Protein AF-A0A0B8QRZ7-F1 (afdb_monomer)

Nearest PDB structures (foldseek):
  5w4m-assembly1_A  TM=9.428E-01  e=9.623E-03  Streptococcus dysgalactiae
  4yv6-assembly2_D  TM=9.000E-01  e=4.752E-02  Streptococcus dysgalactiae
  4ryk-assembly1_A-2  TM=8.572E-01  e=6.613E-02  Listeria monocytogenes EGD-e
  2grm-assembly2_C-5  TM=7.942E-01  e=2.620E-01  Enterococcus faecalis
  2axv-assembly1_D  TM=8.183E-01  e=2.925E-01  Enterococcus faecalis

Secondary structure (DSSP, 8-state):
-TTHHHHHHHHHHHHHTT--GGGGGGGT--HHHHHHHHTTSSPPPHHHHHHHHHHTT--HHHHHHHHTTT----

Radius of gyration: 11.59 Å; Cα contacts (8 Å, |Δi|>4): 71; chains: 1; bounding box: 33×21×25 Å

pLDDT: mean 87.0, std 13.34, range [38.12, 94.94]

Foldseek 3Di:
DVQQLLLQLLVVLCVVLPHDLVVLVVVVQDSVNSVCSNRSNDPDPPVSVCVSCVVSVHHPVNSVCSSVVNDDPD

Sequence (74 aa):
MVYFKYGKAFHDLRIQHGFSLSAFEELGIAKSTLSNFENGKSMLSFDRLDFALQKMNVSPLDYSLMINNGEQDN

InterPro domains:
  IPR001387 Cro/C1-type, helix-turn-helix domain [PF01381] (12-60)
  IPR001387 Cro/C1-type, helix-turn-helix domain [PS50943] (13-64)
  IPR001387 Cro/C1-type, helix-turn-helix domain [cd00093] (7-62)
  IPR010982 Lambda repressor-like, DNA-binding domain superfamily [G3DSA:1.10.260.40] (5-66)
  IPR010982 Lambda repressor-like, DNA-binding domain superfamily [SSF47413] (3-63)

Structure (mmCIF, N/CA/C/O backbone):
data_AF-A0A0B8QRZ7-F1
#
_entry.id   AF-A0A0B8QRZ7-F1
#
loop_
_atom_site.group_PDB
_atom_site.id
_atom_site.type_symbol
_atom_site.label_atom_id
_atom_site.label_alt_id
_atom_site.label_comp_id
_atom_site.label_asym_id
_atom_site.label_entity_id
_atom_site.label_seq_id
_atom_site.pdbx_PDB_ins_code
_atom_site.Cartn_x
_atom_site.Cartn_y
_atom_site.Cartn_z
_atom_site.occupancy
_atom_site.B_iso_or_equiv
_atom_site.auth_seq_id
_atom_site.auth_comp_id
_atom_site.auth_asym_id
_atom_site.auth_atom_id
_atom_site.pdbx_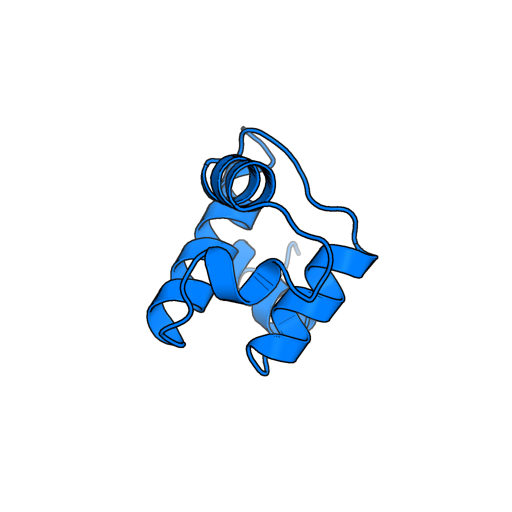PDB_model_num
ATOM 1 N N . MET A 1 1 ? 11.479 13.674 0.424 1.00 57.00 1 MET A N 1
ATOM 2 C CA . MET A 1 1 ? 11.303 12.611 1.443 1.00 57.00 1 MET A CA 1
ATOM 3 C C . MET A 1 1 ? 11.414 11.262 0.755 1.00 57.00 1 MET A C 1
ATOM 5 O O . MET A 1 1 ? 10.744 11.076 -0.252 1.00 57.00 1 MET A O 1
ATOM 9 N N . VAL A 1 2 ? 12.247 10.352 1.269 1.00 63.16 2 VAL A N 1
ATOM 10 C CA . VAL A 1 2 ? 12.532 9.038 0.649 1.00 63.16 2 VAL A CA 1
ATOM 11 C C . VAL A 1 2 ? 11.254 8.206 0.441 1.00 63.16 2 VAL A C 1
ATOM 13 O O . VAL A 1 2 ? 11.102 7.552 -0.583 1.00 63.16 2 VAL A O 1
ATOM 16 N N . TYR A 1 3 ? 10.280 8.316 1.352 1.00 74.44 3 TYR A N 1
ATOM 17 C CA . TYR A 1 3 ? 9.048 7.512 1.334 1.00 74.44 3 TYR A CA 1
ATOM 18 C C . TYR A 1 3 ? 7.899 8.090 0.500 1.00 74.44 3 TYR A C 1
ATOM 20 O O . TYR A 1 3 ? 6.882 7.427 0.315 1.00 74.44 3 TYR A O 1
ATOM 28 N N . PHE A 1 4 ? 8.041 9.315 -0.014 1.00 81.88 4 PHE A N 1
ATOM 29 C CA . PHE A 1 4 ? 6.953 9.992 -0.726 1.00 81.88 4 PHE A CA 1
ATOM 30 C C . PHE A 1 4 ? 6.541 9.246 -2.003 1.00 81.88 4 PHE A C 1
ATOM 32 O O . PHE A 1 4 ? 5.355 9.161 -2.303 1.00 81.88 4 PHE A O 1
ATOM 39 N N . LYS A 1 5 ? 7.505 8.653 -2.721 1.00 87.69 5 LYS A N 1
ATOM 40 C CA . LYS A 1 5 ? 7.236 7.885 -3.946 1.00 87.69 5 LYS A CA 1
ATOM 41 C C . LYS A 1 5 ? 6.390 6.634 -3.677 1.00 87.69 5 LYS A C 1
ATOM 43 O O . LYS A 1 5 ? 5.457 6.374 -4.425 1.00 87.69 5 LYS A O 1
ATOM 48 N N . TYR A 1 6 ? 6.669 5.923 -2.582 1.00 90.00 6 TYR A N 1
ATOM 49 C CA . TYR A 1 6 ? 5.903 4.749 -2.150 1.00 90.00 6 TYR A CA 1
ATOM 50 C C . TYR A 1 6 ? 4.456 5.134 -1.829 1.00 90.00 6 TYR A C 1
ATOM 52 O O . TYR A 1 6 ? 3.519 4.638 -2.447 1.00 90.00 6 TYR A O 1
ATOM 60 N N . GLY A 1 7 ? 4.275 6.101 -0.925 1.00 92.38 7 GLY A N 1
ATOM 61 C CA . GLY A 1 7 ? 2.948 6.593 -0.560 1.00 92.38 7 GLY A CA 1
ATOM 62 C C . GLY A 1 7 ? 2.131 7.052 -1.766 1.00 92.38 7 GLY A C 1
ATOM 63 O O . GLY A 1 7 ? 0.967 6.679 -1.908 1.00 92.38 7 GLY A O 1
ATOM 64 N N . LYS A 1 8 ? 2.765 7.802 -2.675 1.00 91.94 8 LYS A N 1
ATOM 65 C CA . LYS A 1 8 ? 2.116 8.281 -3.893 1.00 91.94 8 LYS A CA 1
ATOM 66 C C . LYS A 1 8 ? 1.702 7.135 -4.822 1.00 91.94 8 LYS A C 1
ATOM 68 O O . LYS A 1 8 ? 0.555 7.113 -5.253 1.00 91.94 8 LYS A O 1
ATOM 73 N N . ALA A 1 9 ? 2.599 6.195 -5.121 1.00 92.25 9 ALA A N 1
ATOM 74 C CA . ALA A 1 9 ? 2.282 5.067 -5.997 1.00 92.25 9 ALA A CA 1
ATOM 75 C C . ALA A 1 9 ? 1.120 4.234 -5.433 1.00 92.25 9 ALA A C 1
ATOM 77 O O . ALA A 1 9 ? 0.213 3.842 -6.165 1.00 92.25 9 ALA A O 1
ATOM 78 N N . PHE A 1 10 ? 1.103 4.025 -4.114 1.00 94.25 10 PHE A N 1
ATOM 79 C CA . PHE A 1 10 ? 0.020 3.305 -3.454 1.00 94.25 10 PHE A CA 1
ATOM 80 C C . PHE A 1 10 ? -1.302 4.074 -3.533 1.00 94.25 10 PHE A C 1
ATOM 82 O O . PHE A 1 10 ? -2.344 3.481 -3.802 1.00 94.25 10 PHE A O 1
ATOM 89 N N . HIS A 1 11 ? -1.268 5.392 -3.322 1.00 94.62 11 HIS A N 1
ATOM 90 C CA . HIS A 1 11 ? -2.443 6.248 -3.461 1.00 94.62 11 HIS A CA 1
ATOM 91 C C . HIS A 1 11 ? -3.050 6.148 -4.864 1.00 94.62 11 HIS A C 1
ATOM 93 O O . HIS A 1 11 ? -4.255 5.935 -4.999 1.00 94.62 11 HIS A O 1
ATOM 99 N N . ASP A 1 12 ? -2.212 6.264 -5.897 1.00 92.88 12 ASP A N 1
ATOM 100 C CA . ASP A 1 12 ? -2.643 6.206 -7.292 1.00 92.88 12 ASP A CA 1
ATOM 101 C C . ASP A 1 12 ? -3.301 4.843 -7.599 1.00 92.88 12 ASP A C 1
ATOM 103 O O . ASP A 1 12 ? -4.408 4.805 -8.140 1.00 92.88 12 ASP A O 1
ATOM 107 N N . LEU A 1 13 ? -2.695 3.733 -7.148 1.00 93.25 13 LEU A N 1
ATOM 108 C CA . LEU A 1 13 ? -3.280 2.387 -7.236 1.00 93.25 13 LEU A CA 1
ATOM 109 C C . LEU A 1 13 ? -4.625 2.289 -6.513 1.00 93.25 13 LEU A C 1
ATOM 111 O O . LEU A 1 13 ? -5.608 1.802 -7.072 1.00 93.25 13 LEU A O 1
ATOM 115 N N . ARG A 1 14 ? -4.702 2.781 -5.275 1.00 94.94 14 ARG A N 1
ATOM 116 C CA . ARG A 1 14 ? -5.926 2.704 -4.475 1.00 94.94 14 ARG A CA 1
ATOM 117 C C . ARG A 1 14 ? -7.092 3.404 -5.172 1.00 94.94 14 ARG A C 1
ATOM 119 O O . ARG A 1 14 ? -8.199 2.863 -5.201 1.00 94.94 14 ARG A O 1
ATOM 126 N N . ILE A 1 15 ? -6.851 4.591 -5.727 1.00 94.75 15 ILE A N 1
ATOM 127 C CA . ILE A 1 15 ? -7.864 5.361 -6.456 1.00 94.75 15 ILE A CA 1
ATOM 128 C C . ILE A 1 15 ? -8.230 4.679 -7.777 1.00 94.75 15 ILE A C 1
ATOM 130 O O . ILE A 1 15 ? -9.418 4.560 -8.072 1.00 94.75 15 ILE A O 1
ATOM 134 N N . GLN A 1 16 ? -7.250 4.172 -8.531 1.00 92.69 16 GLN A N 1
ATOM 135 C CA . GLN A 1 16 ? -7.485 3.449 -9.786 1.00 92.69 16 GLN A CA 1
ATOM 136 C C . GLN A 1 16 ? -8.365 2.206 -9.587 1.00 92.69 16 GLN A C 1
ATOM 138 O O . GLN A 1 16 ? -9.232 1.925 -10.411 1.00 92.69 16 GLN A O 1
ATOM 143 N N . HIS A 1 17 ? -8.179 1.491 -8.479 1.00 92.62 17 HIS A N 1
ATOM 144 C CA . HIS A 1 17 ? -8.976 0.315 -8.126 1.00 92.62 17 HIS A CA 1
ATOM 145 C C . HIS A 1 17 ? -10.278 0.657 -7.373 1.00 92.62 17 HIS A C 1
ATOM 147 O O . HIS A 1 17 ? -11.032 -0.243 -7.007 1.00 92.62 17 HIS A O 1
ATOM 153 N N . GLY A 1 18 ? -10.568 1.941 -7.135 1.00 93.56 18 GLY A N 1
ATOM 154 C CA . GLY A 1 18 ? -11.817 2.392 -6.514 1.00 93.56 18 GLY A CA 1
ATOM 155 C C . GLY A 1 18 ? -11.937 2.101 -5.014 1.00 93.56 18 GLY A C 1
ATOM 156 O O . GLY A 1 18 ? -13.043 2.124 -4.473 1.00 93.56 18 GLY A O 1
ATOM 157 N N . PHE A 1 19 ? -10.829 1.840 -4.317 1.00 94.31 19 PHE A N 1
ATOM 158 C CA . PHE A 1 19 ? -10.855 1.563 -2.882 1.00 94.31 19 PHE A CA 1
ATOM 159 C C . PHE A 1 19 ? -10.850 2.849 -2.049 1.00 94.31 19 PHE A C 1
ATOM 161 O O . PHE A 1 19 ? -10.080 3.787 -2.272 1.00 94.31 19 PHE A O 1
ATOM 168 N N . SER A 1 20 ? -11.679 2.888 -1.010 1.00 94.44 20 SER A N 1
ATOM 1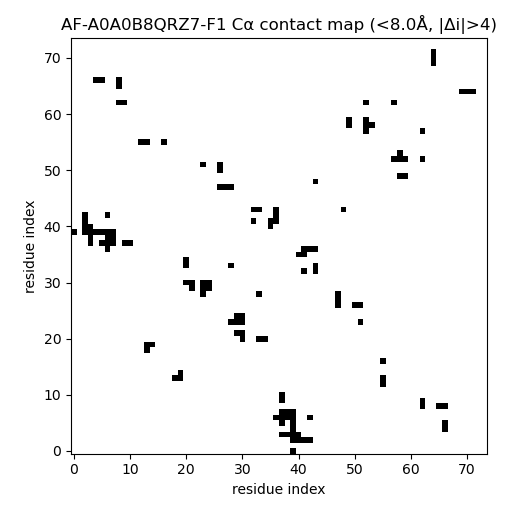69 C CA . SER A 1 20 ? -11.622 3.926 0.019 1.00 94.44 20 SER A CA 1
ATOM 170 C C . SER A 1 20 ? -10.541 3.614 1.060 1.00 94.44 20 SER A C 1
ATOM 172 O O . SER A 1 20 ? -10.082 2.481 1.190 1.00 94.44 20 SER A O 1
ATOM 174 N N . LEU A 1 21 ? -10.180 4.602 1.885 1.00 93.31 21 LEU A N 1
ATOM 175 C CA . LEU A 1 21 ? -9.281 4.373 3.025 1.00 93.31 21 LEU A CA 1
ATOM 176 C C . LEU A 1 21 ? -9.853 3.356 4.035 1.00 93.31 21 LEU A C 1
ATOM 178 O O . LEU A 1 21 ? -9.094 2.630 4.666 1.00 93.31 21 LEU A O 1
ATOM 182 N N . SER A 1 22 ? -11.184 3.290 4.187 1.00 93.31 22 SER A N 1
ATOM 183 C CA . SER A 1 22 ? -11.849 2.327 5.081 1.00 93.31 22 SER A CA 1
ATOM 184 C C . SER A 1 22 ? -11.707 0.880 4.623 1.00 93.31 22 SER A C 1
ATOM 186 O O . SER A 1 22 ? -11.789 -0.019 5.451 1.00 93.31 22 SER A O 1
ATOM 188 N N . ALA A 1 23 ? -11.467 0.636 3.331 1.00 92.38 23 ALA A N 1
ATOM 189 C CA . ALA A 1 23 ? -11.341 -0.718 2.804 1.00 92.38 23 ALA A CA 1
ATOM 190 C C . ALA A 1 23 ? -10.159 -1.490 3.416 1.00 92.38 23 ALA A C 1
ATOM 192 O O . ALA A 1 23 ? -10.150 -2.712 3.386 1.00 92.38 23 ALA A O 1
ATOM 193 N N . PHE A 1 24 ? -9.177 -0.794 3.989 1.00 93.81 24 PHE A N 1
ATOM 194 C CA . PHE A 1 24 ? -7.977 -1.397 4.569 1.00 93.81 24 PHE A CA 1
ATOM 195 C C . PHE A 1 24 ? -8.061 -1.546 6.097 1.00 93.81 24 PHE A C 1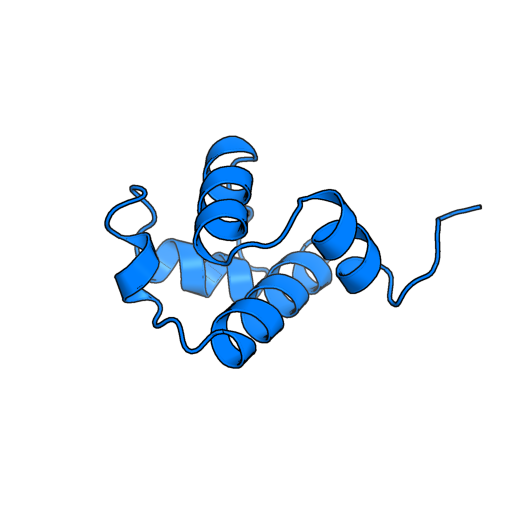
ATOM 197 O O . PHE A 1 24 ? -7.150 -2.103 6.710 1.00 93.81 24 PHE A O 1
ATOM 204 N N . GLU A 1 25 ? -9.159 -1.104 6.724 1.00 93.56 25 GLU A N 1
ATOM 205 C CA . GLU A 1 25 ? -9.366 -1.268 8.170 1.00 93.56 25 GLU A CA 1
ATOM 206 C C . GLU A 1 25 ? -9.486 -2.747 8.560 1.00 93.56 25 GLU A C 1
ATOM 208 O O . GLU A 1 25 ? -8.967 -3.143 9.601 1.00 93.56 25 GLU A O 1
ATOM 213 N N . GLU A 1 26 ? -10.073 -3.582 7.696 1.00 90.06 26 GLU A N 1
ATOM 214 C CA . GLU A 1 26 ? -10.143 -5.041 7.886 1.00 90.06 26 GLU A CA 1
ATOM 215 C C . GLU A 1 26 ? -8.762 -5.718 7.883 1.00 90.06 26 GLU A C 1
ATOM 217 O O . GLU A 1 26 ? -8.593 -6.777 8.479 1.00 90.06 26 GLU A O 1
ATOM 222 N N . LEU A 1 27 ? -7.757 -5.077 7.275 1.00 89.81 27 LEU A N 1
ATOM 223 C CA . LEU A 1 27 ? -6.359 -5.518 7.278 1.00 89.81 27 LEU A CA 1
ATOM 224 C C . LEU A 1 27 ? -5.586 -4.985 8.500 1.00 89.81 27 LEU A C 1
ATOM 226 O O . LEU A 1 27 ? -4.359 -5.080 8.568 1.00 89.81 27 LEU A O 1
ATOM 230 N N . GLY A 1 28 ? -6.282 -4.365 9.459 1.00 91.50 28 GLY A N 1
ATOM 231 C CA . GLY A 1 28 ? -5.677 -3.741 10.635 1.00 91.50 28 GLY A CA 1
ATOM 232 C C . GLY A 1 28 ? -4.931 -2.438 10.327 1.00 91.50 28 GLY A C 1
ATOM 233 O O . GLY A 1 28 ? -4.089 -2.008 11.122 1.00 91.50 28 GLY A O 1
ATOM 234 N N . ILE A 1 29 ? -5.211 -1.804 9.181 1.00 93.50 29 ILE A N 1
ATOM 235 C CA . ILE A 1 29 ? -4.623 -0.521 8.790 1.00 93.50 29 ILE A CA 1
ATOM 236 C C . ILE A 1 29 ? -5.637 0.589 9.064 1.00 93.50 29 ILE A C 1
ATOM 238 O O . ILE A 1 29 ? -6.633 0.741 8.361 1.00 93.50 29 ILE A O 1
ATOM 242 N N . ALA A 1 30 ? -5.374 1.404 10.085 1.00 94.25 30 ALA A N 1
ATOM 243 C CA . ALA A 1 30 ? -6.219 2.556 10.377 1.00 94.25 30 ALA A CA 1
ATOM 244 C C . ALA A 1 30 ? -6.178 3.581 9.229 1.00 94.25 30 ALA A C 1
ATOM 246 O O . ALA A 1 30 ? -5.117 3.842 8.654 1.00 94.25 30 ALA A O 1
ATOM 247 N N . LYS A 1 31 ? -7.310 4.247 8.960 1.00 94.38 31 LYS A N 1
ATOM 248 C CA . LYS A 1 31 ? -7.420 5.317 7.945 1.00 94.38 31 LYS A CA 1
ATOM 249 C C . LYS A 1 31 ? -6.338 6.390 8.080 1.00 94.38 31 LYS A C 1
ATOM 251 O O . LYS A 1 31 ? -5.801 6.856 7.079 1.00 94.38 31 LYS A O 1
ATOM 256 N N . SER A 1 32 ? -6.020 6.786 9.312 1.00 94.31 32 SER A N 1
ATOM 257 C CA . SER A 1 32 ? -4.983 7.780 9.607 1.00 94.31 32 SER A CA 1
ATOM 258 C C . SER A 1 32 ? -3.587 7.275 9.244 1.00 94.31 32 SER A C 1
ATO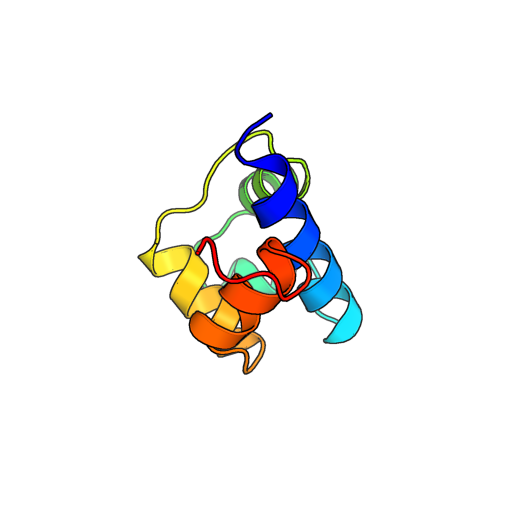M 260 O O . SER A 1 32 ? -2.809 8.018 8.654 1.00 94.31 32 SER A O 1
ATOM 262 N N . THR A 1 33 ? -3.280 6.011 9.541 1.00 94.06 33 THR A N 1
ATOM 263 C CA . THR A 1 33 ? -2.019 5.364 9.161 1.00 94.06 33 THR A CA 1
ATOM 264 C C . THR A 1 33 ? -1.884 5.278 7.647 1.00 94.06 33 THR A C 1
ATOM 266 O O . THR A 1 33 ? -0.840 5.646 7.117 1.00 94.06 33 THR A O 1
ATOM 269 N N . LEU A 1 34 ? -2.943 4.855 6.951 1.00 94.69 34 LEU A N 1
ATOM 270 C CA . LEU A 1 34 ? -2.934 4.760 5.494 1.00 94.69 34 LEU A CA 1
ATOM 271 C C . LEU A 1 34 ? -2.786 6.137 4.840 1.00 94.69 34 LEU A C 1
ATOM 273 O O . LEU A 1 34 ? -1.948 6.319 3.967 1.00 94.69 34 LEU A O 1
ATOM 277 N N . SER A 1 35 ? -3.525 7.136 5.327 1.00 94.50 35 SER A N 1
ATOM 278 C CA . SER A 1 35 ? -3.397 8.519 4.861 1.00 94.50 35 SER A CA 1
ATOM 279 C C . SER A 1 35 ? -1.991 9.076 5.108 1.00 94.50 35 SER A C 1
ATOM 281 O O . SER A 1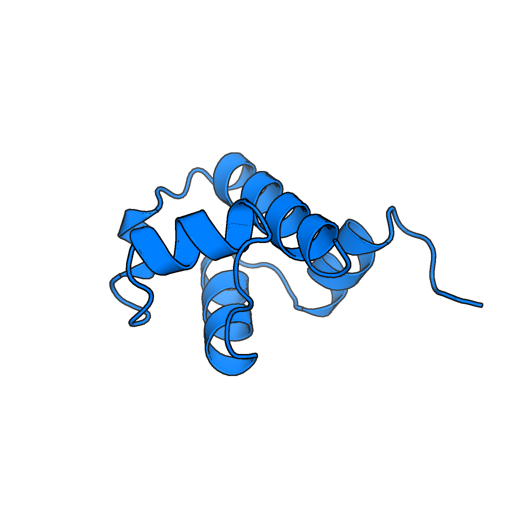 35 ? -1.394 9.676 4.216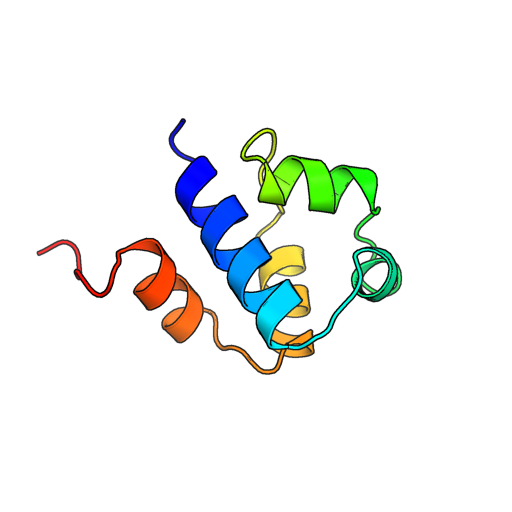 1.00 94.50 35 SER A O 1
ATOM 283 N N . ASN A 1 36 ? -1.405 8.838 6.284 1.00 94.25 36 ASN A N 1
ATOM 284 C CA . ASN A 1 36 ? -0.029 9.250 6.566 1.00 94.25 36 ASN A CA 1
ATOM 285 C C . ASN A 1 36 ? 0.979 8.555 5.644 1.00 94.25 36 ASN A C 1
ATOM 287 O O . ASN A 1 36 ? 1.923 9.206 5.198 1.00 94.25 36 ASN A O 1
ATOM 291 N N . PHE A 1 37 ? 0.769 7.276 5.330 1.00 93.88 37 PHE A N 1
ATOM 292 C CA . PHE A 1 37 ? 1.583 6.551 4.361 1.00 93.88 37 PHE A CA 1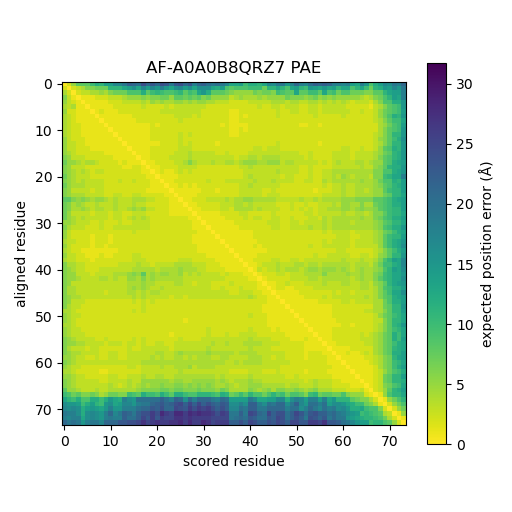
ATOM 293 C C . PHE A 1 37 ? 1.473 7.151 2.959 1.00 93.88 37 PHE A C 1
ATOM 295 O O . PHE A 1 37 ? 2.496 7.513 2.387 1.00 93.88 37 PHE A O 1
ATOM 302 N N . GLU A 1 38 ? 0.257 7.367 2.455 1.00 92.94 38 GLU A N 1
ATOM 303 C CA . GLU A 1 38 ? 0.010 7.965 1.135 1.00 92.94 38 GLU A CA 1
ATOM 304 C C . GLU A 1 38 ? 0.619 9.365 0.989 1.00 92.94 38 GLU A C 1
ATOM 306 O O . GLU A 1 38 ? 1.116 9.732 -0.072 1.00 92.94 38 GLU A O 1
ATOM 311 N N . ASN A 1 39 ? 0.655 10.130 2.081 1.00 91.44 39 ASN A N 1
ATOM 312 C CA . ASN A 1 39 ? 1.279 11.452 2.134 1.00 91.44 39 ASN A CA 1
ATOM 313 C C . ASN A 1 39 ? 2.795 11.409 2.429 1.00 91.44 39 ASN A C 1
ATOM 315 O O . ASN A 1 39 ? 3.410 12.457 2.634 1.00 91.44 39 ASN A O 1
ATOM 319 N N . GLY A 1 40 ? 3.411 10.224 2.504 1.00 89.62 40 GLY A N 1
ATOM 320 C CA . GLY A 1 40 ? 4.843 10.046 2.766 1.00 89.62 40 GLY A CA 1
ATOM 321 C C . GLY A 1 40 ? 5.295 10.432 4.182 1.00 89.62 40 GLY A C 1
ATOM 322 O O . GLY A 1 40 ? 6.491 10.629 4.405 1.00 89.62 40 GLY A O 1
ATOM 323 N N . LYS A 1 41 ? 4.360 10.561 5.133 1.00 90.06 41 LYS A N 1
ATOM 324 C CA . LYS A 1 41 ? 4.618 10.919 6.540 1.00 90.06 41 LYS A CA 1
ATOM 325 C C . LYS A 1 41 ? 5.045 9.720 7.391 1.00 90.06 41 LYS A C 1
ATOM 327 O O . LYS A 1 41 ? 5.714 9.906 8.401 1.00 90.06 41 LYS A O 1
ATOM 332 N N . SER A 1 42 ? 4.655 8.507 7.004 1.00 89.12 42 SER A N 1
ATOM 333 C CA . SER A 1 42 ? 5.017 7.255 7.682 1.00 89.12 42 SER A CA 1
ATOM 334 C C . SER A 1 42 ? 5.206 6.124 6.675 1.00 89.12 42 SER A C 1
ATOM 336 O O . SER A 1 42 ? 4.723 6.225 5.555 1.00 89.12 42 SER A O 1
ATOM 338 N N . MET A 1 43 ? 5.863 5.037 7.078 1.00 87.75 43 MET A N 1
ATOM 339 C CA . MET A 1 43 ? 5.930 3.789 6.307 1.00 87.75 43 MET A CA 1
ATOM 340 C C . MET A 1 43 ? 4.926 2.776 6.872 1.00 87.75 43 MET A C 1
ATOM 342 O O . MET A 1 43 ? 4.662 2.778 8.077 1.00 87.75 43 MET A O 1
ATOM 346 N N . LEU A 1 44 ? 4.372 1.916 6.019 1.00 89.88 44 LEU A N 1
ATOM 347 C CA . LEU A 1 44 ? 3.674 0.710 6.466 1.00 89.88 44 LEU A CA 1
ATOM 348 C C . LEU A 1 44 ? 4.692 -0.407 6.713 1.00 89.88 44 LEU A C 1
ATOM 350 O O . LEU A 1 44 ? 5.760 -0.429 6.109 1.00 89.88 44 LEU A O 1
ATOM 354 N N . SER A 1 45 ? 4.373 -1.352 7.597 1.00 90.88 45 SER A N 1
ATOM 355 C CA . SER A 1 45 ? 5.156 -2.588 7.647 1.00 90.88 45 SER A CA 1
ATOM 356 C C . SER A 1 45 ? 4.994 -3.352 6.332 1.00 90.88 45 SER A C 1
ATOM 358 O O . SER A 1 45 ? 3.946 -3.260 5.689 1.00 90.88 45 SER A O 1
ATOM 360 N N . PHE A 1 46 ? 6.020 -4.115 5.949 1.00 88.75 46 PHE A N 1
ATOM 361 C CA . PHE A 1 46 ? 6.001 -4.900 4.715 1.00 88.75 46 PHE A CA 1
ATOM 362 C C . PHE A 1 46 ? 4.776 -5.822 4.646 1.00 88.75 46 PHE A C 1
ATOM 364 O O . PHE A 1 46 ? 4.061 -5.783 3.655 1.00 88.75 46 PHE A O 1
ATOM 371 N N . ASP A 1 47 ? 4.454 -6.529 5.732 1.00 91.56 47 ASP A N 1
ATOM 372 C CA . ASP A 1 47 ? 3.296 -7.436 5.780 1.00 91.56 47 ASP A CA 1
ATOM 373 C C . ASP A 1 47 ? 1.973 -6.712 5.482 1.00 91.56 47 ASP A C 1
ATOM 375 O O . ASP A 1 47 ? 1.130 -7.193 4.731 1.00 91.56 47 ASP A O 1
ATOM 379 N N . ARG A 1 48 ? 1.790 -5.508 6.044 1.00 92.12 48 ARG A N 1
ATOM 380 C CA . ARG A 1 48 ? 0.577 -4.703 5.823 1.00 92.12 48 ARG A CA 1
ATOM 381 C C . ARG A 1 48 ? 0.503 -4.181 4.398 1.00 92.12 48 ARG A C 1
ATOM 383 O O . ARG A 1 48 ? -0.585 -4.116 3.834 1.00 92.12 48 ARG A O 1
ATOM 390 N N . LEU A 1 49 ? 1.644 -3.788 3.841 1.00 92.94 49 LEU A N 1
ATOM 391 C CA . LEU A 1 49 ? 1.733 -3.354 2.456 1.00 92.94 49 LEU A CA 1
ATOM 392 C C . LEU A 1 49 ? 1.415 -4.513 1.504 1.00 92.94 49 LEU A C 1
ATOM 394 O O . LEU A 1 49 ? 0.602 -4.328 0.607 1.00 92.94 49 LEU A O 1
ATOM 398 N N . ASP A 1 50 ? 1.984 -5.697 1.730 1.00 93.19 50 ASP A N 1
ATOM 399 C CA . ASP A 1 50 ? 1.740 -6.888 0.911 1.00 93.19 50 ASP A CA 1
ATOM 400 C C . ASP A 1 50 ? 0.254 -7.277 0.917 1.00 93.19 50 ASP A C 1
ATOM 402 O O . ASP A 1 50 ? -0.365 -7.362 -0.143 1.00 93.19 50 ASP A O 1
ATOM 406 N N . PHE A 1 51 ? -0.384 -7.363 2.091 1.00 93.94 51 PHE A N 1
ATOM 407 C CA . PHE A 1 51 ? -1.827 -7.628 2.165 1.00 93.94 51 PHE A CA 1
ATOM 408 C C . PHE A 1 51 ? -2.676 -6.549 1.483 1.00 93.94 51 PHE A C 1
ATOM 410 O O . PHE A 1 51 ? -3.683 -6.855 0.843 1.00 93.94 51 PHE A O 1
ATOM 417 N N . ALA A 1 52 ? -2.284 -5.280 1.601 1.00 94.31 52 ALA A N 1
ATOM 418 C CA . ALA A 1 52 ? -2.990 -4.184 0.956 1.00 94.31 52 ALA A CA 1
ATOM 419 C C . ALA A 1 52 ? -2.874 -4.244 -0.579 1.00 94.31 52 ALA A C 1
ATOM 421 O O . ALA A 1 52 ? -3.864 -4.017 -1.275 1.00 94.31 52 ALA A O 1
ATOM 422 N N . LEU A 1 53 ? -1.698 -4.592 -1.107 1.00 94.81 53 LEU A N 1
ATOM 423 C CA . LEU A 1 53 ? -1.474 -4.796 -2.540 1.00 94.81 53 LEU A CA 1
ATOM 424 C C . LEU A 1 53 ? -2.253 -6.011 -3.058 1.00 94.81 53 LEU A C 1
ATOM 426 O O . LEU A 1 53 ? -2.962 -5.898 -4.058 1.00 94.81 53 LEU A O 1
ATOM 430 N N . GLN A 1 54 ? -2.230 -7.129 -2.327 1.00 93.75 54 GLN A N 1
ATOM 431 C CA . GLN A 1 54 ? -3.022 -8.321 -2.646 1.00 93.75 54 GLN A CA 1
ATOM 432 C C . GLN A 1 54 ? -4.521 -8.018 -2.690 1.00 93.75 54 GLN A C 1
ATOM 434 O O . GLN A 1 54 ? -5.208 -8.457 -3.610 1.00 93.75 54 GLN A O 1
ATOM 439 N N . LYS A 1 55 ? -5.034 -7.203 -1.756 1.00 93.06 55 LYS A N 1
ATOM 440 C CA . LYS A 1 55 ? -6.434 -6.751 -1.774 1.00 93.06 55 LYS A CA 1
ATOM 441 C C . LYS A 1 55 ? -6.779 -5.960 -3.040 1.00 93.06 55 LYS A C 1
ATOM 443 O O . LYS A 1 55 ? -7.902 -6.051 -3.530 1.00 93.06 55 LYS A O 1
ATOM 448 N N . MET A 1 56 ? -5.823 -5.203 -3.574 1.00 93.69 56 MET A N 1
ATOM 449 C CA . MET A 1 56 ? -5.966 -4.488 -4.844 1.00 93.69 56 MET A CA 1
ATOM 450 C C . MET A 1 56 ? -5.675 -5.369 -6.065 1.00 93.69 56 MET A C 1
ATOM 452 O O . MET A 1 56 ? -5.789 -4.892 -7.188 1.00 93.69 56 MET A O 1
ATOM 456 N N . ASN A 1 57 ? -5.351 -6.652 -5.876 1.00 93.31 57 ASN A N 1
ATOM 457 C CA . ASN A 1 57 ? -4.915 -7.561 -6.934 1.00 93.31 57 ASN A CA 1
ATOM 458 C C . ASN A 1 57 ? -3.666 -7.041 -7.679 1.00 93.31 57 ASN A C 1
ATOM 460 O O . ASN A 1 57 ? -3.569 -7.148 -8.901 1.00 93.31 57 ASN A O 1
ATOM 464 N N . VAL A 1 58 ? -2.728 -6.452 -6.929 1.00 93.06 58 VAL A N 1
ATOM 465 C CA . VAL A 1 58 ? -1.446 -5.917 -7.410 1.00 93.06 58 VAL A CA 1
ATOM 466 C C . VAL A 1 58 ? -0.311 -6.722 -6.783 1.00 93.06 58 VAL A C 1
ATOM 468 O O . VAL A 1 58 ? -0.331 -6.981 -5.580 1.00 93.06 58 VAL A O 1
ATOM 471 N N . SER A 1 59 ? 0.695 -7.109 -7.572 1.00 92.19 59 SER A N 1
ATOM 472 C CA . SER A 1 59 ? 1.878 -7.770 -7.018 1.00 92.19 59 SER A CA 1
ATOM 473 C C . SER A 1 59 ? 2.877 -6.748 -6.446 1.00 92.19 59 SER A C 1
ATOM 475 O O . SER A 1 59 ? 2.978 -5.626 -6.953 1.00 92.19 59 SER A O 1
ATOM 477 N N . PRO A 1 60 ? 3.686 -7.117 -5.436 1.00 90.06 60 PRO A N 1
ATOM 478 C CA . PRO A 1 60 ? 4.777 -6.264 -4.960 1.00 90.06 60 PRO A CA 1
ATOM 479 C C . PRO A 1 6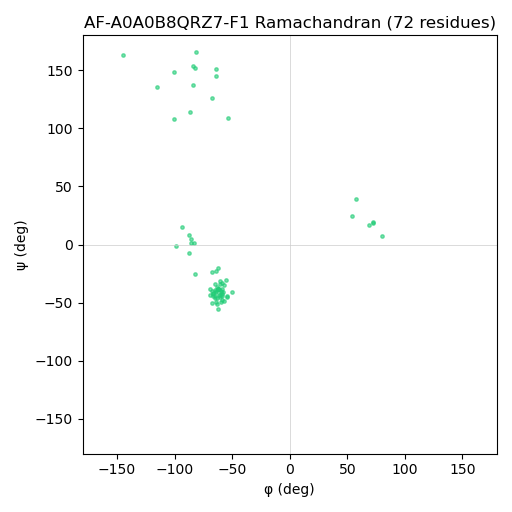0 ? 5.760 -5.850 -6.066 1.00 90.06 60 PRO A C 1
ATOM 481 O O . PRO A 1 60 ? 6.322 -4.756 -6.012 1.00 90.06 60 PRO A O 1
ATOM 484 N N . LEU A 1 61 ? 5.939 -6.698 -7.085 1.00 88.44 61 LEU A N 1
ATOM 485 C CA . LEU A 1 61 ? 6.782 -6.406 -8.241 1.00 88.44 61 LEU A CA 1
ATOM 486 C C . LEU A 1 61 ? 6.186 -5.279 -9.094 1.00 88.44 61 LEU A C 1
ATOM 488 O O . LEU A 1 61 ? 6.879 -4.298 -9.358 1.00 88.44 61 LEU A O 1
ATOM 492 N N . ASP A 1 62 ? 4.905 -5.369 -9.458 1.00 88.94 62 ASP A N 1
ATOM 493 C CA . ASP A 1 62 ? 4.222 -4.326 -10.241 1.00 88.94 62 ASP A CA 1
ATOM 494 C C . ASP A 1 62 ? 4.244 -2.986 -9.505 1.00 88.94 62 ASP A C 1
ATOM 496 O O . ASP A 1 62 ? 4.529 -1.936 -10.082 1.00 88.94 62 ASP A O 1
ATOM 500 N N . TYR A 1 63 ? 4.028 -3.035 -8.191 1.00 91.00 63 TYR A N 1
ATOM 501 C CA . TYR A 1 63 ? 4.126 -1.864 -7.337 1.00 91.00 63 TYR A CA 1
ATOM 502 C C . TYR A 1 63 ? 5.538 -1.254 -7.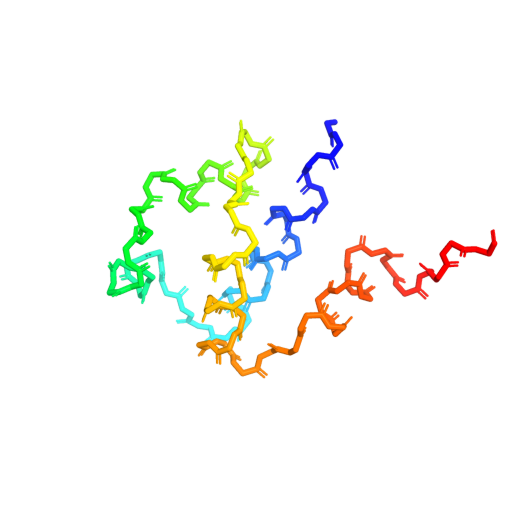340 1.00 91.00 63 TYR A C 1
ATOM 504 O O . TYR A 1 63 ? 5.679 -0.037 -7.463 1.00 91.00 63 TYR A O 1
ATOM 512 N N . SER A 1 64 ? 6.591 -2.077 -7.269 1.00 87.75 64 SER A N 1
ATOM 513 C CA . SER A 1 64 ? 7.978 -1.594 -7.339 1.00 87.75 64 SER A CA 1
ATOM 514 C C . SER A 1 64 ? 8.305 -0.914 -8.674 1.00 87.75 64 SER A C 1
ATOM 516 O O . SER A 1 64 ? 8.958 0.130 -8.687 1.00 87.75 64 SER A O 1
ATOM 518 N N . LEU A 1 65 ? 7.774 -1.438 -9.784 1.00 86.00 65 LEU A N 1
ATOM 519 C CA . LEU A 1 65 ? 7.919 -0.832 -11.108 1.00 86.00 65 LEU A CA 1
ATOM 520 C C . LEU A 1 65 ? 7.234 0.540 -11.170 1.00 86.00 65 LEU A C 1
ATOM 522 O O . LEU A 1 65 ? 7.805 1.484 -11.717 1.00 86.00 65 LEU A O 1
ATOM 526 N N . MET A 1 66 ? 6.054 0.684 -10.557 1.00 84.44 66 MET A N 1
ATOM 527 C CA . MET A 1 66 ? 5.355 1.973 -10.479 1.00 84.44 66 MET A CA 1
ATOM 528 C C . MET A 1 66 ? 6.119 3.016 -9.659 1.00 84.44 66 MET A C 1
ATOM 530 O O . MET A 1 66 ? 6.153 4.185 -10.036 1.00 84.44 66 MET A O 1
ATOM 534 N N . ILE A 1 67 ? 6.751 2.613 -8.552 1.00 85.56 67 ILE A N 1
ATOM 535 C CA . ILE A 1 67 ? 7.512 3.530 -7.685 1.00 85.56 67 ILE A CA 1
ATOM 536 C C . ILE A 1 67 ? 8.696 4.156 -8.427 1.00 85.56 67 ILE A C 1
ATOM 538 O O . ILE A 1 67 ? 8.999 5.338 -8.228 1.00 85.56 67 ILE A O 1
ATOM 542 N N . ASN A 1 68 ? 9.354 3.375 -9.280 1.00 75.62 68 ASN A N 1
ATOM 543 C CA . ASN A 1 68 ? 10.545 3.812 -9.994 1.00 75.62 68 ASN A CA 1
ATOM 544 C C . ASN A 1 68 ? 10.252 4.397 -11.386 1.00 75.62 68 ASN A C 1
ATOM 546 O O . ASN A 1 68 ? 11.176 4.541 -12.177 1.00 75.62 68 ASN A O 1
ATOM 550 N N . ASN A 1 69 ? 8.998 4.741 -11.718 1.00 64.25 69 ASN A N 1
ATOM 551 C CA . ASN A 1 69 ? 8.608 5.156 -13.079 1.00 64.25 69 ASN A CA 1
ATOM 552 C C . ASN A 1 69 ? 9.006 4.138 -14.177 1.00 64.25 69 ASN A C 1
ATOM 554 O O . ASN A 1 69 ? 9.175 4.509 -15.336 1.00 64.25 69 ASN A O 1
ATOM 558 N N . GLY A 1 70 ? 9.165 2.857 -13.834 1.00 51.62 70 GLY A N 1
ATOM 559 C CA . GLY A 1 70 ? 9.677 1.840 -14.753 1.00 51.62 70 GLY A CA 1
ATOM 560 C C . GLY A 1 70 ? 11.201 1.817 -14.926 1.00 51.62 70 GLY A C 1
ATOM 561 O O . GLY A 1 70 ? 11.680 1.050 -15.756 1.00 51.62 70 GLY A O 1
ATOM 562 N N . GLU A 1 71 ? 11.975 2.587 -14.156 1.00 45.56 71 GLU A N 1
ATOM 563 C CA . GLU A 1 71 ? 13.434 2.444 -14.127 1.00 45.56 71 GLU A CA 1
ATOM 564 C C . GLU A 1 71 ? 13.837 1.377 -13.096 1.00 45.56 71 GLU A C 1
ATOM 566 O O . GLU A 1 71 ? 13.626 1.514 -11.891 1.00 45.56 71 GLU A O 1
ATOM 571 N N . GLN A 1 72 ? 14.398 0.262 -13.563 1.00 44.22 72 GLN A N 1
ATOM 572 C CA . GLN A 1 72 ? 15.226 -0.566 -12.690 1.00 44.22 72 GLN A CA 1
ATOM 573 C C . GLN A 1 72 ? 16.485 0.246 -12.380 1.00 44.22 72 GLN A C 1
ATOM 575 O O . GLN A 1 72 ? 17.134 0.716 -13.315 1.00 44.22 72 GLN A O 1
ATOM 580 N N . ASP A 1 73 ? 16.811 0.427 -11.095 1.00 45.72 73 ASP A N 1
ATOM 581 C CA . ASP A 1 73 ? 18.147 0.883 -10.705 1.00 45.72 73 ASP A CA 1
ATOM 582 C C . ASP A 1 73 ? 19.152 -0.085 -11.361 1.00 45.72 73 ASP A C 1
ATOM 584 O O . ASP A 1 73 ? 19.182 -1.270 -11.018 1.00 45.72 73 ASP A O 1
ATOM 588 N N . ASN A 1 74 ? 19.874 0.406 -12.377 1.00 38.12 74 ASN A N 1
ATOM 589 C CA . ASN A 1 74 ? 20.979 -0.300 -13.036 1.00 38.12 74 ASN A CA 1
ATOM 590 C C . ASN A 1 74 ? 22.184 -0.401 -12.099 1.00 38.12 74 ASN A C 1
ATOM 592 O O . ASN A 1 74 ? 22.492 0.614 -11.429 1.00 38.12 74 ASN A O 1
#

Mean predicted aligned error: 4.79 Å

Solvent-accessible surface area (backbone atoms only — not comparable to full-atom values): 4267 Å² total; per-residue (Å²): 114,92,48,34,46,55,12,41,45,51,45,53,50,35,56,76,72,69,52,58,62,69,71,38,42,87,72,73,37,49,50,67,58,52,51,32,18,35,71,30,76,44,82,72,56,66,71,54,46,53,53,52,31,51,74,70,75,41,53,74,65,60,52,52,38,56,48,45,78,66,55,74,88,127

Organism: Lactococcus lactis subsp. lactis (NCBI:txid1360)